Protein AF-A0A1I2ET45-F1 (afdb_monomer_lite)

Foldseek 3Di:
DPPPPPDDDPVRLVVLLVVCVVDVCSPVSCVVVVHDSVVNVD

Sequence (42 aa):
MKTVRKIYDMSFKEKTVELSNKRFNINELAIELGIRVTLLYK

Secondary structure (DSSP, 8-state):
---------HHHHHHHHHHHHHSS-HHHHHHHTT--GGGT--

pLDDT: mean 72.49, std 7.7, range [46.34, 81.38]

Organism: NCBI:txid935223

Radius of gyration: 10.82 Å; chains: 1; bounding box: 21×24×28 Å

Structure (mmCIF, N/CA/C/O backbone):
data_AF-A0A1I2ET45-F1
#
_entry.id   AF-A0A1I2ET45-F1
#
loop_
_atom_site.group_PDB
_atom_site.id
_atom_site.type_symbol
_atom_site.label_atom_id
_atom_site.label_alt_id
_atom_site.label_comp_id
_atom_site.label_asym_id
_atom_site.label_entity_id
_atom_site.label_seq_id
_atom_site.pdbx_PDB_ins_code
_atom_site.Cartn_x
_atom_site.Cartn_y
_atom_site.Cartn_z
_atom_site.occupancy
_atom_site.B_iso_or_equiv
_atom_site.auth_seq_id
_atom_site.auth_comp_id
_atom_site.auth_asym_id
_atom_site.auth_atom_id
_atom_site.pdbx_PDB_model_num
ATOM 1 N N . MET A 1 1 ? 4.528 -16.481 -21.144 1.00 46.34 1 MET A N 1
ATOM 2 C CA . MET A 1 1 ? 4.526 -15.010 -20.980 1.00 46.34 1 MET A CA 1
ATOM 3 C C . MET A 1 1 ? 5.167 -14.681 -19.638 1.00 46.34 1 MET A C 1
ATOM 5 O O . MET A 1 1 ? 4.596 -15.033 -18.614 1.00 46.34 1 MET A O 1
ATOM 9 N N . LYS A 1 2 ? 6.386 -14.122 -19.612 1.00 52.44 2 LYS A N 1
ATOM 10 C CA . LYS A 1 2 ? 7.047 -13.752 -18.349 1.00 52.44 2 LYS A CA 1
ATOM 11 C C . LYS A 1 2 ? 6.324 -12.531 -17.779 1.00 52.44 2 LYS A C 1
ATOM 13 O O . LYS A 1 2 ? 6.448 -11.440 -18.323 1.00 52.44 2 LYS A O 1
ATOM 18 N N . THR A 1 3 ? 5.544 -12.713 -16.717 1.00 60.66 3 THR A N 1
ATOM 19 C CA . THR A 1 3 ? 4.998 -11.600 -15.935 1.00 60.66 3 THR A CA 1
ATOM 20 C C . THR A 1 3 ? 6.167 -10.830 -15.342 1.00 60.66 3 THR A C 1
ATOM 22 O O . THR A 1 3 ? 6.782 -11.285 -14.377 1.00 60.66 3 THR A O 1
ATOM 25 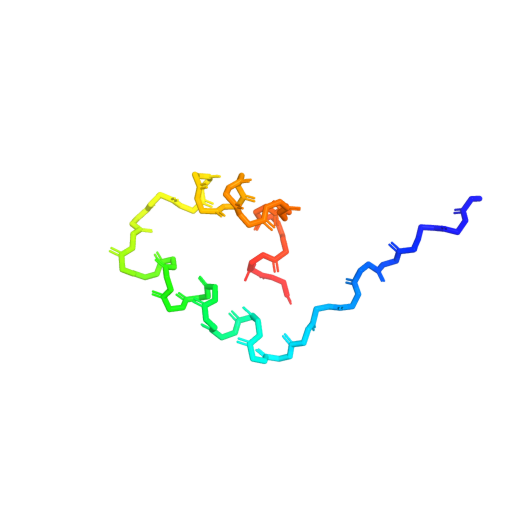N N . VAL A 1 4 ? 6.501 -9.690 -15.944 1.00 62.31 4 VAL A N 1
ATOM 26 C CA . VAL A 1 4 ? 7.459 -8.737 -15.388 1.00 62.31 4 VAL A CA 1
ATOM 27 C C . VAL A 1 4 ? 6.873 -8.262 -14.063 1.00 62.31 4 VAL A C 1
ATOM 29 O O . VAL A 1 4 ? 5.948 -7.450 -14.025 1.00 62.31 4 VAL A O 1
ATOM 32 N N . ARG A 1 5 ? 7.346 -8.839 -12.956 1.00 64.94 5 ARG A N 1
ATOM 33 C CA . ARG A 1 5 ? 7.037 -8.318 -11.627 1.00 64.94 5 ARG A CA 1
ATOM 34 C C . ARG A 1 5 ? 7.700 -6.954 -11.547 1.00 64.94 5 ARG A C 1
ATOM 36 O O . ARG A 1 5 ? 8.922 -6.873 -11.571 1.00 64.94 5 ARG A O 1
ATOM 43 N N . LYS A 1 6 ? 6.892 -5.898 -11.459 1.00 70.44 6 LYS A N 1
ATOM 44 C CA . LYS A 1 6 ? 7.382 -4.599 -11.001 1.00 70.44 6 LYS A CA 1
ATOM 45 C C . LYS A 1 6 ? 7.963 -4.820 -9.604 1.00 70.44 6 LYS A C 1
ATOM 47 O O . LYS A 1 6 ? 7.230 -5.187 -8.684 1.00 70.44 6 LYS A O 1
ATOM 52 N N . ILE A 1 7 ? 9.282 -4.715 -9.493 1.00 70.44 7 ILE A N 1
ATOM 53 C CA . ILE A 1 7 ? 9.983 -4.716 -8.213 1.00 70.44 7 ILE A CA 1
ATOM 54 C C . ILE A 1 7 ? 9.819 -3.296 -7.687 1.00 70.44 7 ILE A C 1
ATOM 56 O O . ILE A 1 7 ? 10.293 -2.352 -8.310 1.00 70.44 7 ILE A O 1
ATOM 60 N N . TYR A 1 8 ? 9.059 -3.147 -6.607 1.00 73.56 8 TYR A N 1
ATOM 61 C CA . TYR A 1 8 ? 8.924 -1.867 -5.927 1.00 73.56 8 TYR A CA 1
ATOM 62 C C . TYR A 1 8 ? 9.992 -1.778 -4.853 1.00 73.56 8 TYR A C 1
ATOM 64 O O . TYR A 1 8 ? 10.228 -2.748 -4.129 1.00 73.56 8 TYR A O 1
ATOM 72 N N . ASP A 1 9 ? 10.604 -0.608 -4.762 1.00 76.44 9 ASP A N 1
ATOM 73 C CA . ASP A 1 9 ? 11.605 -0.315 -3.753 1.00 76.44 9 ASP A CA 1
ATOM 74 C C . ASP A 1 9 ? 11.009 -0.355 -2.340 1.00 76.44 9 ASP A C 1
ATOM 76 O O . ASP A 1 9 ? 9.811 -0.115 -2.142 1.00 76.44 9 ASP A O 1
ATOM 80 N N . MET A 1 10 ? 11.842 -0.631 -1.338 1.00 77.00 10 MET A N 1
ATOM 81 C CA . MET A 1 10 ? 11.388 -0.725 0.055 1.00 77.00 10 MET A CA 1
ATOM 82 C C . MET A 1 10 ? 10.803 0.611 0.536 1.00 77.00 10 MET A C 1
ATOM 84 O O . MET A 1 10 ? 9.700 0.646 1.080 1.00 77.00 10 MET A O 1
ATOM 88 N N . SER A 1 11 ? 11.451 1.715 0.156 1.00 78.06 11 SER A N 1
ATOM 89 C CA . SER A 1 11 ? 10.985 3.088 0.384 1.00 78.06 11 SER A CA 1
ATOM 90 C C . SER A 1 11 ? 9.601 3.370 -0.213 1.00 78.06 11 SER A C 1
ATOM 92 O O . SER 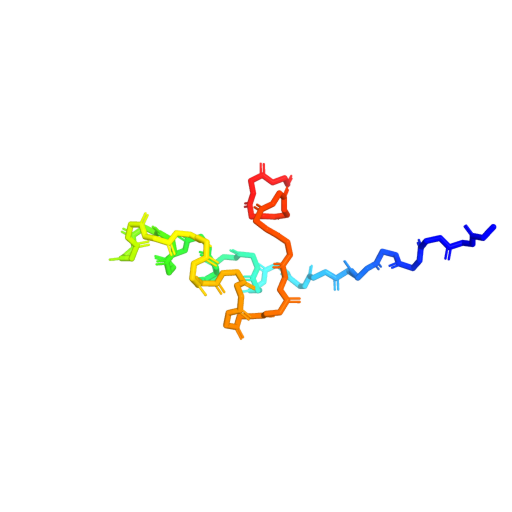A 1 11 ? 8.844 4.188 0.310 1.00 78.06 11 SER A O 1
ATOM 94 N N . PHE A 1 12 ? 9.254 2.713 -1.326 1.00 77.94 12 PHE A N 1
ATOM 95 C CA . PHE A 1 12 ? 7.939 2.853 -1.949 1.00 77.94 12 PHE A CA 1
ATOM 96 C C . PHE A 1 12 ? 6.871 2.115 -1.138 1.00 77.94 12 PHE A C 1
ATOM 98 O O . PHE A 1 12 ? 5.788 2.657 -0.916 1.00 77.94 12 PHE A O 1
ATOM 105 N N . LYS A 1 13 ? 7.183 0.911 -0.642 1.00 77.75 13 LYS A N 1
ATOM 106 C CA . LYS A 1 13 ? 6.278 0.154 0.233 1.00 77.75 13 LYS A CA 1
ATOM 107 C C . LYS A 1 13 ? 5.988 0.910 1.529 1.00 77.75 13 LYS A C 1
ATOM 109 O O . LYS A 1 13 ? 4.821 1.069 1.872 1.00 77.75 13 LYS A O 1
ATOM 114 N N . GLU A 1 14 ? 7.013 1.440 2.196 1.00 80.94 14 GLU A N 1
ATOM 115 C CA . GLU A 1 14 ? 6.850 2.175 3.460 1.00 80.94 14 GLU A CA 1
ATOM 116 C C . GLU A 1 14 ? 5.991 3.432 3.300 1.00 80.94 14 GLU A C 1
ATOM 118 O O . GLU A 1 14 ? 5.017 3.608 4.032 1.00 80.94 14 GLU A O 1
ATOM 123 N N . LYS A 1 15 ? 6.270 4.260 2.283 1.00 81.00 15 LYS A N 1
ATOM 124 C CA . LYS A 1 15 ? 5.445 5.445 1.990 1.00 81.00 15 LYS A CA 1
ATOM 125 C C . LYS A 1 15 ? 3.995 5.079 1.698 1.00 81.00 15 LYS A C 1
ATOM 127 O O . LYS A 1 15 ? 3.084 5.787 2.115 1.00 81.00 15 LYS A O 1
ATOM 132 N N . THR A 1 16 ? 3.776 3.971 0.997 1.00 77.06 16 THR A N 1
ATOM 133 C CA . THR A 1 16 ? 2.430 3.519 0.641 1.00 77.06 16 THR A CA 1
ATOM 134 C C . THR A 1 16 ? 1.661 3.022 1.871 1.00 77.06 16 THR A C 1
ATOM 136 O O . THR A 1 16 ? 0.481 3.337 2.022 1.00 77.06 16 THR A O 1
ATOM 139 N N . VAL A 1 17 ? 2.324 2.313 2.790 1.00 77.94 17 VAL A N 1
ATOM 140 C CA . VAL A 1 17 ? 1.741 1.896 4.076 1.00 77.94 17 VAL A CA 1
ATOM 141 C C . VAL A 1 17 ? 1.446 3.107 4.968 1.00 77.94 17 VAL A C 1
ATOM 143 O O . VAL A 1 17 ? 0.380 3.174 5.576 1.00 77.94 17 VAL A O 1
ATOM 146 N N . GLU A 1 18 ? 2.330 4.103 5.024 1.00 81.38 18 GLU A N 1
ATOM 147 C CA . GLU A 1 18 ? 2.074 5.328 5.792 1.00 81.38 18 GLU A CA 1
ATOM 148 C C . GLU A 1 18 ? 0.882 6.118 5.225 1.00 81.38 18 GLU A C 1
ATOM 150 O O . GLU A 1 18 ? -0.010 6.538 5.968 1.00 81.38 18 GLU A O 1
ATOM 15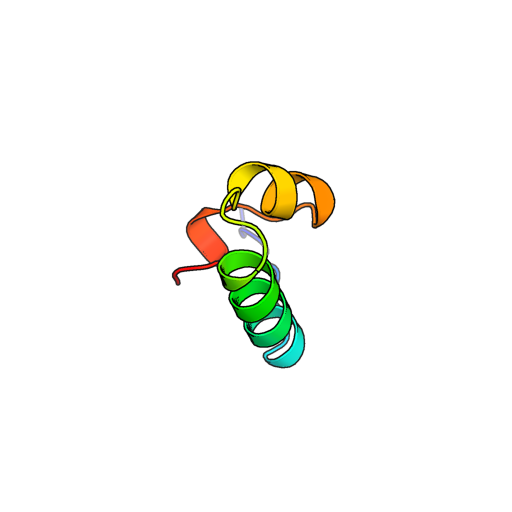5 N N . LEU A 1 19 ? 0.820 6.274 3.898 1.00 78.31 19 LEU A N 1
ATOM 156 C CA . LEU A 1 19 ? -0.294 6.935 3.216 1.00 78.31 19 LEU A CA 1
ATOM 157 C C . LEU A 1 19 ? -1.611 6.174 3.393 1.00 78.31 19 LEU A C 1
ATOM 159 O O . LEU A 1 19 ? -2.641 6.812 3.588 1.00 78.31 19 LEU A O 1
ATOM 163 N N . SER A 1 20 ? -1.578 4.840 3.397 1.00 74.62 20 SER A N 1
ATOM 164 C CA . SER A 1 20 ? -2.737 3.992 3.701 1.00 74.62 20 SER A CA 1
ATOM 165 C C . SER A 1 20 ? -3.242 4.169 5.134 1.00 74.62 20 SER A C 1
ATOM 167 O O . SER A 1 20 ? -4.439 4.039 5.370 1.00 74.62 20 SER A O 1
ATOM 169 N N . ASN A 1 21 ? -2.359 4.430 6.099 1.00 74.38 21 ASN A N 1
ATOM 170 C CA . ASN A 1 21 ? -2.771 4.694 7.478 1.00 74.38 21 ASN A CA 1
ATOM 171 C C . ASN A 1 21 ? -3.367 6.102 7.631 1.00 74.38 21 ASN A C 1
ATOM 173 O O . ASN A 1 21 ? -4.295 6.297 8.409 1.00 74.38 21 ASN A O 1
ATOM 177 N N . LYS A 1 22 ? -2.863 7.086 6.873 1.00 76.56 22 LYS A N 1
ATOM 178 C CA . LYS A 1 22 ? -3.374 8.470 6.883 1.00 76.56 22 LYS A CA 1
ATOM 179 C C . LYS A 1 22 ? -4.672 8.640 6.092 1.00 76.56 22 LYS A C 1
ATOM 181 O O . LYS A 1 22 ? -5.537 9.414 6.492 1.00 76.56 22 LYS A O 1
ATOM 186 N N . ARG A 1 23 ? -4.810 7.949 4.959 1.00 67.81 23 ARG A N 1
ATOM 187 C CA . ARG A 1 23 ? -6.013 7.933 4.124 1.00 67.81 23 ARG A CA 1
ATOM 188 C C . ARG A 1 23 ? -6.610 6.536 4.179 1.00 67.81 23 ARG A C 1
ATOM 190 O O . ARG A 1 23 ? -6.098 5.621 3.549 1.00 67.81 23 ARG A O 1
ATOM 197 N N . PHE A 1 24 ? -7.744 6.402 4.863 1.00 66.19 24 PHE A N 1
ATOM 198 C CA . PHE A 1 24 ? -8.498 5.147 5.005 1.00 66.19 24 PHE A CA 1
ATOM 199 C C . PHE A 1 24 ? -8.894 4.500 3.654 1.00 66.19 24 PHE A C 1
ATOM 201 O O . PHE A 1 24 ? -9.342 3.357 3.620 1.00 66.19 24 PHE A O 1
ATOM 208 N N . ASN A 1 25 ? -8.728 5.214 2.528 1.00 73.19 25 ASN A N 1
ATOM 209 C CA . ASN A 1 25 ? -9.123 4.772 1.194 1.00 73.19 25 ASN A CA 1
ATOM 210 C C . ASN A 1 25 ? -7.934 4.292 0.337 1.00 73.19 25 ASN A C 1
ATOM 212 O O . ASN A 1 25 ? -7.450 4.965 -0.574 1.00 73.19 25 ASN A O 1
ATOM 216 N N . ILE A 1 26 ? -7.485 3.069 0.619 1.00 73.62 26 ILE A N 1
ATOM 217 C CA . ILE A 1 26 ? -6.413 2.353 -0.099 1.00 73.62 26 ILE A CA 1
ATOM 218 C C . ILE A 1 26 ? -6.659 2.169 -1.601 1.00 73.62 26 ILE A C 1
ATOM 220 O O . ILE A 1 26 ? -5.707 2.052 -2.370 1.00 73.62 26 ILE A O 1
ATOM 224 N N . ASN A 1 27 ? -7.925 2.129 -2.026 1.00 74.00 27 ASN A N 1
ATOM 225 C CA . ASN A 1 27 ? -8.291 1.940 -3.429 1.00 74.00 27 ASN A CA 1
ATOM 226 C C . ASN A 1 27 ? -7.954 3.180 -4.258 1.00 74.00 27 ASN A C 1
ATOM 228 O O . ASN A 1 27 ? -7.335 3.054 -5.310 1.00 74.00 27 ASN A O 1
ATOM 232 N N . GLU A 1 28 ? -8.299 4.370 -3.761 1.00 78.69 28 GLU A N 1
ATOM 233 C CA . GLU A 1 28 ? -7.948 5.632 -4.421 1.00 78.69 28 GLU A CA 1
ATOM 234 C C . GLU A 1 28 ? -6.433 5.830 -4.465 1.00 78.69 28 GLU A C 1
ATOM 236 O O . GLU A 1 28 ? -5.888 6.168 -5.513 1.00 78.69 28 GLU A O 1
ATOM 241 N N . LEU A 1 29 ? -5.740 5.519 -3.365 1.00 78.81 29 LEU A N 1
ATOM 242 C CA . LEU A 1 29 ? -4.281 5.594 -3.295 1.00 78.81 29 LEU A CA 1
ATOM 243 C C . LEU A 1 29 ? -3.608 4.673 -4.325 1.00 78.81 29 LEU A C 1
ATOM 245 O O . LEU A 1 29 ? -2.645 5.058 -4.980 1.00 78.81 29 LEU A O 1
ATOM 249 N N . ALA A 1 30 ? -4.116 3.453 -4.493 1.00 78.19 30 ALA A N 1
ATOM 250 C CA . ALA A 1 30 ? -3.575 2.506 -5.458 1.00 78.19 30 ALA A CA 1
ATOM 251 C C . ALA A 1 30 ? -3.814 2.943 -6.914 1.00 78.19 30 ALA A C 1
ATOM 253 O O . ALA A 1 30 ? -2.936 2.749 -7.755 1.00 78.19 30 ALA A O 1
ATOM 254 N N . ILE A 1 31 ? -4.962 3.567 -7.202 1.00 80.12 31 ILE A N 1
ATOM 255 C CA . ILE A 1 31 ? -5.259 4.153 -8.517 1.00 80.12 31 ILE A CA 1
ATOM 256 C C . ILE A 1 31 ? -4.314 5.328 -8.800 1.00 80.12 31 ILE A C 1
ATOM 258 O O . ILE A 1 31 ? -3.717 5.370 -9.873 1.00 80.12 31 ILE A O 1
ATOM 262 N N . GLU A 1 32 ? -4.122 6.227 -7.829 1.00 79.38 32 GLU A N 1
ATOM 263 C CA . GLU A 1 32 ? -3.221 7.385 -7.934 1.00 79.38 32 GLU A CA 1
ATOM 264 C C . GLU A 1 32 ? -1.763 6.954 -8.166 1.00 79.38 32 GLU A C 1
ATOM 266 O O . GLU A 1 32 ? -1.071 7.483 -9.033 1.00 79.38 32 GLU A O 1
ATOM 271 N N . LEU A 1 33 ? -1.314 5.927 -7.442 1.00 76.44 33 LEU A N 1
ATOM 272 C CA . LEU A 1 33 ? 0.035 5.371 -7.558 1.00 76.44 33 LEU A CA 1
ATOM 273 C C . LEU A 1 33 ? 0.202 4.408 -8.750 1.00 76.44 33 LEU A C 1
ATOM 275 O O . LEU A 1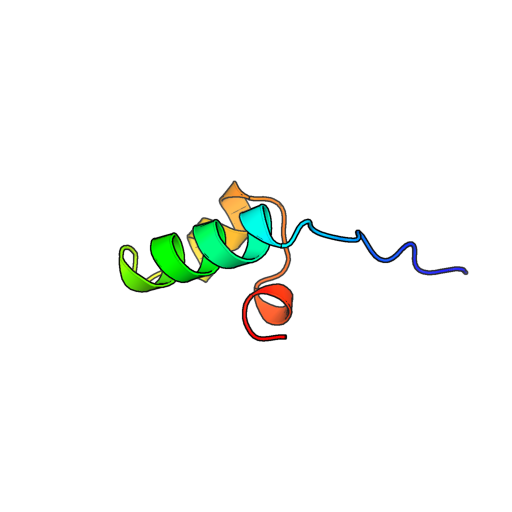 33 ? 1.311 3.933 -9.004 1.00 76.44 33 LEU A O 1
ATOM 279 N N . GLY A 1 34 ? -0.873 4.080 -9.477 1.00 77.75 34 GLY A N 1
ATOM 280 C CA . GLY A 1 34 ? -0.844 3.141 -10.604 1.00 77.75 34 GLY A CA 1
ATOM 281 C C . GLY A 1 34 ? -0.440 1.712 -10.213 1.00 77.75 34 GLY A C 1
ATOM 282 O O . GLY A 1 34 ? 0.143 0.976 -11.021 1.00 77.75 34 GLY A O 1
ATOM 283 N N . ILE A 1 35 ? -0.716 1.317 -8.968 1.00 76.94 35 ILE A N 1
ATOM 284 C CA . ILE A 1 35 ? -0.386 0.008 -8.395 1.00 76.94 35 ILE A CA 1
ATOM 285 C C . ILE A 1 35 ? -1.651 -0.776 -8.055 1.00 76.94 3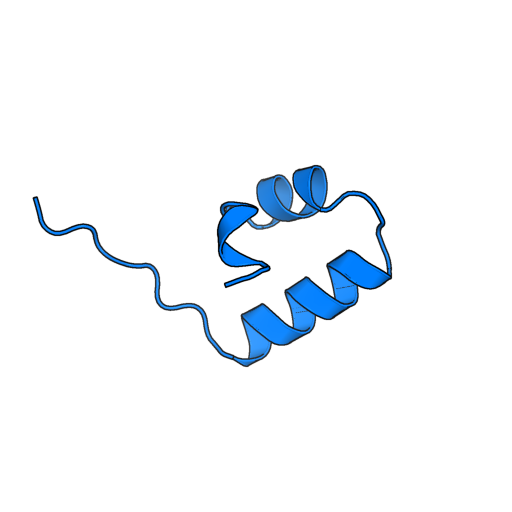5 ILE A C 1
ATOM 287 O O . ILE A 1 35 ? -2.741 -0.239 -7.911 1.00 76.94 35 ILE A O 1
ATOM 291 N N . ARG A 1 36 ? -1.517 -2.096 -7.918 1.00 74.06 36 ARG A N 1
ATOM 292 C CA . ARG A 1 36 ? -2.622 -2.925 -7.426 1.00 74.06 36 ARG A CA 1
ATOM 293 C C . ARG A 1 36 ? -2.662 -2.873 -5.904 1.00 74.06 36 ARG A C 1
ATOM 295 O O . ARG A 1 36 ? -1.638 -3.102 -5.270 1.00 74.06 36 ARG A O 1
ATOM 302 N N . VAL A 1 37 ? -3.855 -2.704 -5.333 1.00 70.81 37 VAL A N 1
ATOM 303 C CA . VAL A 1 37 ? -4.093 -2.730 -3.876 1.00 70.81 37 VAL A CA 1
ATOM 304 C C . VAL A 1 37 ? -3.565 -4.014 -3.228 1.00 70.81 37 VAL A C 1
ATOM 306 O O . VAL A 1 37 ? -3.029 -4.001 -2.127 1.00 70.81 37 VAL A O 1
ATOM 309 N N . THR A 1 38 ? -3.622 -5.135 -3.949 1.00 68.69 38 THR A N 1
ATOM 310 C CA . THR A 1 38 ? -3.098 -6.430 -3.489 1.00 68.69 38 THR A CA 1
ATOM 311 C C . THR A 1 38 ? -1.580 -6.465 -3.291 1.00 68.69 38 THR A C 1
ATOM 313 O O . THR A 1 38 ? -1.075 -7.418 -2.703 1.00 68.69 38 THR A O 1
ATOM 316 N N . LEU A 1 39 ? -0.845 -5.458 -3.773 1.00 68.44 39 LEU A N 1
ATOM 317 C CA . LEU A 1 39 ? 0.592 -5.300 -3.544 1.00 68.44 39 LEU A CA 1
ATOM 318 C C . LEU A 1 39 ? 0.913 -4.427 -2.323 1.00 68.44 39 LEU A C 1
ATOM 320 O O . LEU A 1 39 ? 2.067 -4.421 -1.911 1.00 68.44 39 LEU A O 1
ATOM 324 N N . LEU A 1 40 ? -0.067 -3.718 -1.743 1.00 66.94 40 LEU A N 1
ATOM 325 C CA . LEU A 1 40 ? 0.140 -2.964 -0.500 1.00 66.94 40 LEU A CA 1
ATOM 326 C C . LEU A 1 40 ? 0.312 -3.887 0.714 1.00 66.94 40 LEU A C 1
ATOM 328 O O . LEU A 1 40 ? 1.084 -3.575 1.611 1.00 66.94 40 LEU A O 1
ATOM 332 N N . TYR A 1 41 ? -0.399 -5.017 0.732 1.00 64.56 41 TYR A N 1
ATOM 333 C CA . TYR A 1 41 ? -0.458 -5.939 1.875 1.00 64.56 41 TYR A CA 1
ATOM 334 C C . TYR A 1 41 ? 0.420 -7.187 1.717 1.00 64.56 41 TYR A C 1
ATOM 336 O O . TYR A 1 41 ? 0.273 -8.135 2.487 1.00 64.56 41 TYR A O 1
ATOM 344 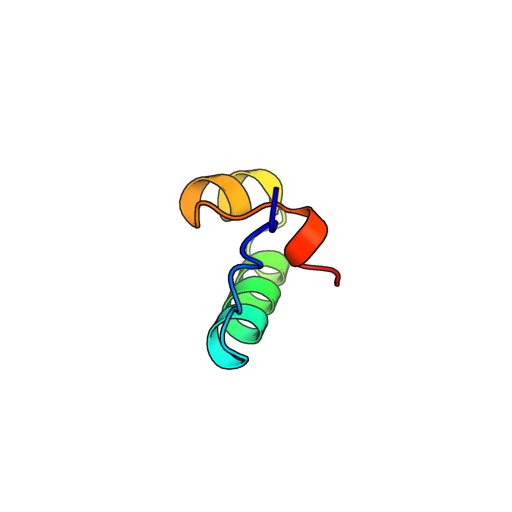N N . LYS A 1 42 ? 1.287 -7.225 0.697 1.00 59.62 42 LYS A N 1
ATOM 345 C CA . LYS A 1 42 ? 2.109 -8.394 0.363 1.00 59.62 42 LYS A CA 1
ATOM 346 C C . LYS A 1 42 ? 3.606 -8.142 0.522 1.00 59.62 42 LYS A C 1
ATOM 348 O O . LYS A 1 42 ? 4.256 -9.044 1.084 1.00 59.62 42 LYS A O 1
#